Protein AF-A0A840Q9E2-F1 (afdb_monomer)

Organism: NCBI:txid664693

Foldseek 3Di:
DDDDDDPVPPDPDLPKAKEQEWEDAPPAATAHPVRHGDDLQDQADDPVVLVSSLVLIDIDRDDPPQDPQRVVLRVPQDDRNRQCPDPRRNRYGYAYAHVQWGDRGQKIWGADPVGDIDIDGNDPDD

Secondary structure (DSSP, 8-state):
--------PPPS---EEEEEEEEE-SSS--B-TT--B--TTSSS--HHHHHHHHHT-EEEEPPTT--HHHHHHHHTSPPPHHHHT-TTTTT-EEEEEETTEEEETTEEEEE-TTSPEEEEE--S--

Nearest PDB structures (foldseek):
  4qqz-assembly6_G  TM=6.863E-01  e=3.013E-03  Thermobifida fusca YX
  4qqz-assembly6_E  TM=6.017E-01  e=4.443E-03  Thermobifida fusca YX
  4qqy-assembly1_A  TM=6.157E-01  e=2.391E-02  Thermobifida fusca YX
  4qqy-assembly6_G  TM=5.983E-01  e=1.621E-02  Thermobifida fusca YX
  5x6z-assembly1_D  TM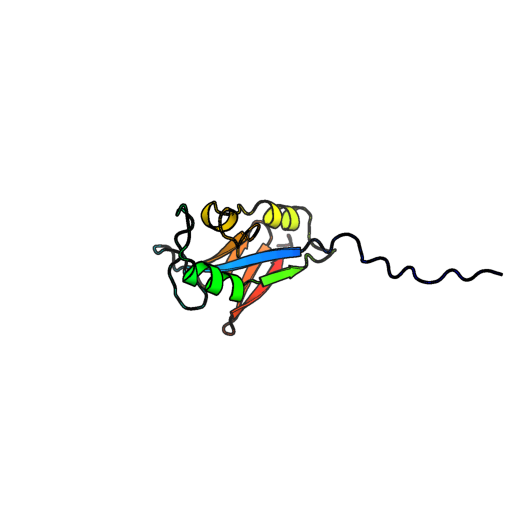=7.427E-01  e=3.272E+00  Rice dwarf virus (isolate O)

pLDDT: mean 84.5, std 14.3, range [40.5, 95.25]

Sequence (126 aa):
MTFTGHDDQPSPFEDSITLVPLWTTDQDLPVSRHGTPVDLDAIELPEATAVELAASVVHLTVPDDLSPDAFAALIDLAVPECFAESDWLTDHRPLILRDGHCTLGPLTFYSTAEGDLLMRERSDGE

Solvent-accessible surface area (backbone atoms only — not comparable to full-atom values): 7656 Å² total; per-residue (Å²): 136,88,84,87,82,75,84,84,64,78,73,85,70,80,62,58,49,46,31,32,63,25,40,32,87,87,84,59,63,36,13,41,93,87,64,50,73,44,71,64,86,37,74,67,61,57,65,72,56,44,54,53,47,49,76,54,52,42,80,42,73,63,59,92,83,57,50,70,65,41,51,48,42,59,74,66,52,65,58,38,60,23,27,57,74,29,95,67,33,53,84,31,22,73,41,71,18,48,86,48,30,33,77,44,81,48,30,38,38,36,53,48,98,88,68,48,80,46,81,42,73,59,73,93,79,131

Structure (mmCIF, N/CA/C/O backbone):
data_AF-A0A840Q9E2-F1
#
_entry.id   AF-A0A840Q9E2-F1
#
loop_
_atom_site.group_PDB
_atom_site.id
_atom_site.type_symbol
_atom_site.label_atom_id
_atom_site.label_alt_id
_atom_site.label_comp_id
_atom_site.label_asym_id
_atom_site.label_entity_id
_atom_site.label_seq_id
_atom_site.p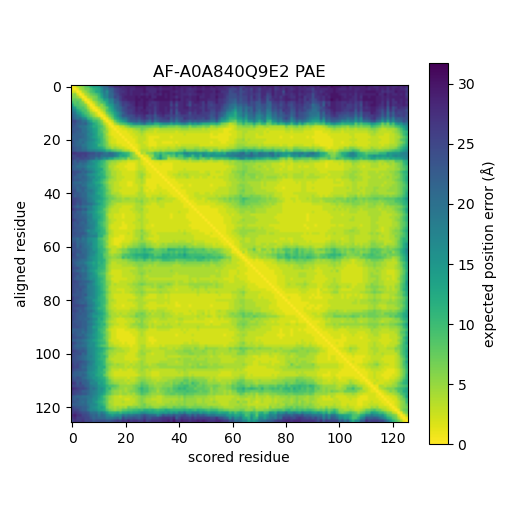dbx_PDB_ins_code
_atom_site.Cartn_x
_atom_site.Cartn_y
_atom_site.Cartn_z
_atom_site.occupancy
_atom_site.B_iso_or_equiv
_atom_site.auth_seq_id
_atom_site.auth_comp_id
_atom_site.auth_asym_id
_atom_site.auth_atom_id
_atom_site.pdbx_PDB_model_num
ATOM 1 N N . MET A 1 1 ? 35.532 -2.659 39.713 1.00 48.41 1 MET A N 1
ATOM 2 C CA . MET A 1 1 ? 34.424 -1.716 39.962 1.00 48.41 1 MET A CA 1
ATOM 3 C C . MET A 1 1 ? 33.637 -1.601 38.674 1.00 48.41 1 MET A C 1
ATOM 5 O O . MET A 1 1 ? 34.238 -1.524 37.613 1.00 48.41 1 MET A O 1
ATOM 9 N N . THR A 1 2 ? 32.328 -1.736 38.807 1.00 55.94 2 THR A N 1
ATOM 10 C CA . THR A 1 2 ? 31.299 -1.905 37.782 1.00 55.94 2 THR A CA 1
ATOM 11 C C . THR A 1 2 ? 31.155 -0.682 36.873 1.00 55.94 2 THR A C 1
ATOM 13 O O . THR A 1 2 ? 31.058 0.427 37.386 1.00 55.94 2 THR A O 1
ATOM 16 N N . PHE A 1 3 ? 31.060 -0.895 35.558 1.00 49.28 3 PHE A N 1
ATOM 17 C CA . PHE A 1 3 ? 30.345 -0.008 34.636 1.00 49.28 3 PHE A CA 1
ATOM 18 C C . PHE A 1 3 ? 29.436 -0.881 33.770 1.00 49.28 3 PHE A C 1
ATOM 20 O O . PHE A 1 3 ? 29.863 -1.492 32.797 1.00 49.28 3 PHE A O 1
ATOM 27 N N . THR A 1 4 ? 28.188 -0.990 34.212 1.00 62.44 4 THR A N 1
ATOM 28 C CA . THR A 1 4 ? 27.043 -1.419 33.411 1.00 62.44 4 THR A CA 1
ATOM 29 C C . THR A 1 4 ? 26.507 -0.150 32.758 1.00 62.44 4 THR A C 1
ATOM 31 O O . THR A 1 4 ? 26.263 0.818 33.480 1.00 62.44 4 THR A O 1
ATOM 34 N N . GLY A 1 5 ? 26.329 -0.103 31.441 1.00 53.16 5 GLY A N 1
ATOM 35 C CA . GLY A 1 5 ? 25.722 1.084 30.841 1.00 53.16 5 GLY A CA 1
ATOM 36 C C . GLY A 1 5 ? 25.706 1.089 29.326 1.00 53.16 5 GLY A C 1
ATOM 37 O O . GLY A 1 5 ? 26.666 1.545 28.722 1.00 53.16 5 GLY A O 1
ATOM 38 N N . HIS A 1 6 ? 24.568 0.643 28.794 1.00 49.81 6 HIS A N 1
ATOM 39 C CA . HIS A 1 6 ? 24.095 0.767 27.417 1.00 49.81 6 HIS A CA 1
ATOM 40 C C . HIS A 1 6 ? 24.980 0.133 26.348 1.00 49.81 6 HIS A C 1
ATOM 42 O O . HIS A 1 6 ? 25.713 0.793 25.620 1.00 49.81 6 HIS A O 1
ATOM 48 N N . ASP A 1 7 ? 24.812 -1.183 26.229 1.00 47.19 7 ASP A N 1
ATOM 49 C CA . ASP A 1 7 ? 24.727 -1.790 24.908 1.00 47.19 7 ASP A CA 1
ATOM 50 C C . ASP A 1 7 ? 23.608 -1.042 24.158 1.00 47.19 7 ASP A C 1
ATOM 52 O O . ASP A 1 7 ? 22.428 -1.180 24.483 1.00 47.19 7 ASP A O 1
ATOM 56 N N . ASP A 1 8 ? 23.997 -0.150 23.249 1.00 46.69 8 ASP A N 1
ATOM 57 C CA . ASP A 1 8 ? 23.160 0.387 22.173 1.00 46.69 8 ASP A CA 1
ATOM 58 C C . ASP A 1 8 ? 22.908 -0.769 21.194 1.00 46.69 8 ASP A C 1
ATOM 60 O O . ASP A 1 8 ? 23.397 -0.797 20.067 1.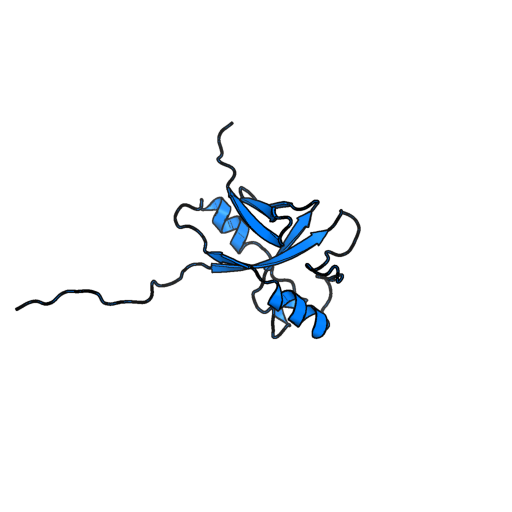00 46.69 8 ASP A O 1
ATOM 64 N N . GLN A 1 9 ? 22.271 -1.828 21.696 1.00 56.53 9 GLN A N 1
ATOM 65 C CA . GLN A 1 9 ? 21.888 -2.957 20.875 1.00 56.53 9 GLN A CA 1
ATOM 66 C C . GLN A 1 9 ? 20.796 -2.411 19.955 1.00 56.53 9 GLN A C 1
ATOM 68 O O . GLN A 1 9 ? 19.800 -1.904 20.481 1.00 56.53 9 GLN A O 1
ATOM 73 N N . PRO A 1 10 ? 20.938 -2.479 18.619 1.00 49.16 10 PRO A N 1
ATOM 74 C CA . PRO A 1 10 ? 19.827 -2.149 17.742 1.00 49.16 10 PRO A CA 1
ATOM 75 C C . PRO A 1 10 ? 18.645 -3.010 18.187 1.00 49.16 10 PRO A C 1
ATOM 77 O O . PRO A 1 10 ? 18.777 -4.237 18.281 1.00 49.16 10 PRO A O 1
ATOM 80 N N . SER A 1 11 ? 17.539 -2.363 18.560 1.00 48.97 11 SER A N 1
ATOM 81 C CA . SER A 1 11 ? 16.314 -3.051 18.954 1.00 48.97 11 SER A CA 1
ATOM 82 C C . SER A 1 11 ? 16.011 -4.112 17.895 1.00 48.97 11 SER A C 1
ATOM 84 O O . SER A 1 11 ? 15.983 -3.785 16.705 1.00 48.97 11 SER A O 1
ATOM 86 N N . PRO A 1 12 ? 15.873 -5.392 18.271 1.00 47.06 12 PRO A N 1
ATOM 87 C CA . PRO A 1 12 ? 15.632 -6.430 17.293 1.00 47.06 12 PRO A CA 1
ATOM 88 C C . PRO A 1 12 ? 14.208 -6.223 16.774 1.00 47.06 12 PRO A C 1
ATOM 90 O O . PRO A 1 12 ? 13.255 -6.473 17.501 1.00 47.06 12 PRO A O 1
ATOM 93 N N . PHE A 1 13 ? 14.095 -5.775 15.524 1.00 46.66 13 PHE A N 1
ATOM 94 C CA . PHE A 1 13 ? 12.852 -5.693 14.755 1.00 46.66 13 PHE A CA 1
ATOM 95 C C . PHE A 1 13 ? 11.888 -4.598 15.238 1.00 46.66 13 PHE A C 1
ATOM 97 O O . PHE A 1 13 ? 10.908 -4.857 15.926 1.00 46.66 13 PHE A O 1
ATOM 104 N N . GLU A 1 14 ? 12.109 -3.360 14.788 1.00 53.50 14 GLU A N 1
ATOM 105 C CA . GLU A 1 14 ? 10.942 -2.559 14.409 1.00 53.50 14 GLU A CA 1
ATOM 106 C C . GLU A 1 14 ? 10.233 -3.356 13.309 1.00 53.50 14 GLU A C 1
ATOM 108 O O . GLU A 1 14 ? 10.744 -3.457 12.188 1.00 53.50 14 GLU A O 1
ATOM 113 N N . ASP A 1 15 ? 9.123 -4.010 13.662 1.00 72.69 15 ASP A N 1
ATOM 114 C CA . ASP A 1 15 ? 8.265 -4.714 12.712 1.00 72.69 15 ASP A CA 1
ATOM 115 C C . ASP A 1 15 ? 7.647 -3.634 11.816 1.00 72.69 15 ASP A C 1
ATOM 117 O O . ASP A 1 15 ? 6.656 -2.978 12.139 1.00 72.69 15 ASP A O 1
ATOM 121 N N . SER A 1 16 ? 8.376 -3.308 10.755 1.00 80.94 16 SER A N 1
ATOM 122 C CA . SER A 1 16 ? 8.011 -2.276 9.802 1.00 80.94 16 SER A CA 1
ATOM 123 C C . SER A 1 16 ? 7.465 -2.955 8.566 1.00 80.94 16 SER A C 1
ATOM 125 O O . SER A 1 16 ? 8.046 -3.902 8.034 1.00 80.94 16 SER A O 1
ATOM 127 N N . ILE A 1 17 ? 6.311 -2.476 8.125 1.00 88.06 17 ILE A N 1
ATOM 128 C CA . ILE A 1 17 ? 5.625 -3.011 6.959 1.00 88.06 17 ILE A CA 1
ATOM 129 C C . ILE A 1 17 ? 5.673 -1.947 5.879 1.00 88.06 17 ILE A C 1
ATOM 131 O O . ILE A 1 17 ? 5.340 -0.781 6.099 1.00 88.06 17 ILE A O 1
ATOM 135 N N . THR A 1 18 ? 6.109 -2.362 4.699 1.00 91.75 18 THR A N 1
ATOM 136 C CA . THR A 1 18 ? 6.298 -1.471 3.565 1.00 91.75 18 THR A CA 1
ATOM 137 C C . THR A 1 18 ? 5.078 -1.536 2.656 1.00 91.75 18 THR A C 1
ATOM 139 O O . THR A 1 18 ? 4.770 -2.579 2.072 1.00 91.75 18 THR A O 1
ATOM 142 N N . LEU A 1 19 ? 4.365 -0.416 2.557 1.00 93.69 19 LEU A N 1
ATOM 143 C CA . LEU A 1 19 ? 3.106 -0.303 1.833 1.00 93.69 19 LEU A CA 1
ATOM 144 C C . LEU A 1 19 ? 3.265 0.572 0.589 1.00 93.69 19 LEU A C 1
ATOM 146 O O . LEU A 1 19 ? 3.906 1.621 0.627 1.00 93.69 19 LEU A O 1
ATOM 150 N N . VAL A 1 20 ? 2.625 0.168 -0.504 1.00 95.12 20 VAL A N 1
ATOM 151 C CA . VAL A 1 20 ? 2.518 0.957 -1.738 1.00 95.12 20 VAL A CA 1
ATOM 152 C C . VAL A 1 20 ? 1.082 1.470 -1.839 1.00 95.12 20 VAL A C 1
ATOM 154 O O . VAL A 1 20 ? 0.191 0.691 -2.188 1.00 95.12 20 VAL A O 1
ATOM 157 N N . PRO A 1 21 ? 0.810 2.745 -1.508 1.00 94.62 21 PRO A N 1
ATOM 158 C CA . PRO A 1 21 ? -0.528 3.298 -1.638 1.00 94.62 21 PRO A CA 1
ATOM 159 C C . PRO A 1 21 ? -0.910 3.399 -3.117 1.00 94.62 21 PRO A C 1
ATOM 161 O O . PRO A 1 21 ? -0.168 3.941 -3.937 1.00 94.62 21 PRO A O 1
ATOM 164 N N . LEU A 1 22 ? -2.090 2.883 -3.441 1.00 94.94 22 LEU A N 1
ATOM 165 C CA . LEU A 1 22 ? -2.713 2.987 -4.753 1.00 94.94 22 LEU A CA 1
ATOM 166 C C . LEU A 1 22 ? -4.140 3.506 -4.593 1.00 94.94 22 LEU A C 1
ATOM 168 O O . LEU A 1 22 ? -4.773 3.255 -3.572 1.00 94.94 22 LEU A O 1
ATOM 172 N N . TRP A 1 23 ? -4.674 4.188 -5.599 1.00 93.75 23 TRP A N 1
ATOM 173 C CA . TRP A 1 23 ? -6.005 4.795 -5.552 1.00 93.75 23 TRP A CA 1
ATOM 174 C C . TRP A 1 23 ? -6.931 4.181 -6.597 1.00 93.75 23 TRP A C 1
ATOM 176 O O . TRP A 1 23 ? -6.505 3.861 -7.698 1.00 93.75 23 TRP A O 1
ATOM 186 N N . THR A 1 24 ? -8.213 4.024 -6.286 1.00 93.31 24 THR A N 1
ATOM 187 C CA . THR A 1 24 ? -9.219 3.590 -7.270 1.00 93.31 24 THR A CA 1
ATOM 188 C C . THR A 1 24 ? -10.598 4.170 -6.956 1.00 93.31 24 THR A C 1
ATOM 190 O O . THR A 1 24 ? -10.880 4.565 -5.822 1.00 93.31 24 THR A O 1
ATOM 193 N N . THR A 1 25 ? -11.463 4.205 -7.970 1.00 84.81 25 THR A N 1
ATOM 194 C CA . THR A 1 25 ? -12.869 4.640 -7.899 1.00 84.81 25 THR A CA 1
ATOM 195 C C . THR A 1 25 ? -13.850 3.512 -8.254 1.00 84.81 25 THR A C 1
ATOM 197 O O . THR A 1 25 ? -14.946 3.781 -8.736 1.00 84.81 25 THR A O 1
ATOM 200 N N . ASP A 1 26 ? -13.463 2.253 -8.004 1.00 71.56 26 ASP A N 1
ATOM 201 C CA . ASP A 1 26 ? -14.318 1.045 -7.982 1.00 71.56 26 ASP A CA 1
ATOM 202 C C . ASP A 1 26 ? -14.469 0.247 -9.302 1.00 71.56 26 ASP A C 1
ATOM 204 O O . ASP A 1 26 ? -14.932 -0.891 -9.251 1.00 71.56 26 ASP A O 1
ATOM 208 N N . GLN A 1 27 ? -14.025 0.749 -10.468 1.00 68.50 27 GLN A N 1
ATOM 209 C CA . GLN A 1 27 ? -14.131 0.006 -11.752 1.00 68.50 27 GLN A CA 1
ATOM 210 C C . GLN A 1 27 ? -12.869 -0.032 -12.625 1.00 68.50 27 GLN A C 1
ATOM 212 O O . GLN A 1 27 ? -12.828 -0.783 -13.600 1.00 68.50 27 GLN A O 1
ATOM 217 N N . ASP A 1 28 ? -11.841 0.727 -12.262 1.00 82.88 28 ASP A N 1
ATOM 218 C CA . ASP A 1 28 ? -10.593 0.822 -13.011 1.00 82.88 28 ASP A CA 1
ATOM 219 C C . ASP A 1 28 ? -9.437 0.212 -12.219 1.00 82.88 28 ASP A C 1
ATOM 221 O O . ASP A 1 28 ? -9.496 0.076 -10.988 1.00 82.88 28 ASP A O 1
ATOM 225 N N . LEU A 1 29 ? -8.371 -0.134 -12.948 1.00 91.62 29 LEU A N 1
ATOM 226 C CA . LEU A 1 29 ? -7.103 -0.530 -12.348 1.00 91.62 29 LEU A CA 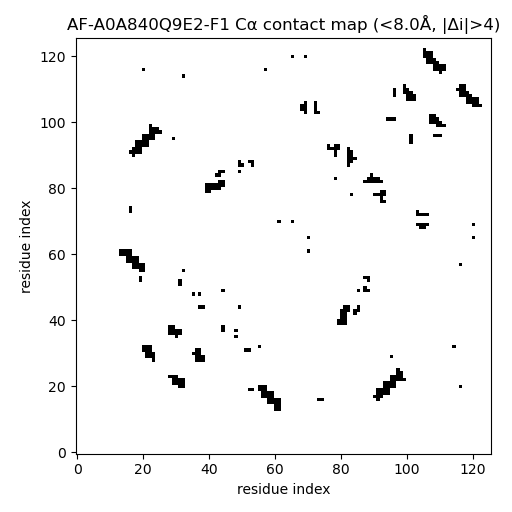1
ATOM 227 C C . LEU A 1 29 ? -6.690 0.502 -11.291 1.00 91.62 29 LEU A C 1
ATOM 229 O O . LEU A 1 29 ? -6.837 1.708 -11.528 1.00 91.62 29 LEU A O 1
ATOM 233 N N . PRO A 1 30 ? -6.177 0.057 -10.133 1.00 94.06 30 PRO A N 1
ATOM 234 C CA . PRO A 1 30 ? -5.652 0.979 -9.149 1.00 94.06 30 PRO A CA 1
ATOM 235 C C . PRO A 1 30 ? -4.546 1.821 -9.787 1.00 94.06 30 PRO A C 1
ATOM 237 O O . PRO A 1 30 ? -3.748 1.329 -10.579 1.00 94.06 30 PRO A O 1
ATOM 240 N N . VAL A 1 31 ? -4.513 3.107 -9.467 1.00 94.31 31 VAL A N 1
ATOM 241 C CA . VAL A 1 31 ? -3.526 4.042 -9.991 1.00 94.31 31 VAL A CA 1
ATOM 242 C C . VAL A 1 31 ? -2.507 4.397 -8.924 1.00 94.31 31 VAL A C 1
ATOM 244 O O . VAL A 1 31 ? -2.812 4.441 -7.732 1.00 94.31 31 VAL A O 1
ATOM 247 N N . SER A 1 32 ? -1.290 4.685 -9.359 1.00 93.25 32 SER A N 1
ATOM 248 C CA . SER A 1 32 ? -0.260 5.283 -8.523 1.00 93.25 32 SER A CA 1
ATOM 249 C C . SER A 1 32 ? -0.630 6.708 -8.089 1.00 93.25 32 SER A C 1
ATOM 251 O O . SER A 1 32 ? -1.604 7.303 -8.562 1.00 93.25 32 SER A O 1
ATOM 253 N N . ARG A 1 33 ? 0.222 7.319 -7.257 1.00 88.62 33 ARG A N 1
ATOM 254 C CA . ARG A 1 33 ? 0.082 8.725 -6.842 1.00 88.62 33 ARG A CA 1
ATOM 255 C C . ARG A 1 33 ? 0.055 9.697 -8.027 1.00 88.62 33 ARG A C 1
ATOM 257 O O . ARG A 1 33 ? -0.553 10.761 -7.936 1.00 88.62 33 ARG A O 1
ATOM 264 N N . HIS A 1 34 ? 0.709 9.342 -9.132 1.00 90.06 34 HIS A N 1
ATOM 265 C CA . HIS A 1 34 ? 0.772 10.160 -10.343 1.00 90.06 34 HIS A CA 1
ATOM 266 C C . HIS A 1 34 ? -0.335 9.836 -11.357 1.00 90.06 34 HIS A C 1
ATOM 268 O O . HIS A 1 34 ? -0.391 10.462 -12.416 1.00 90.06 34 HIS A O 1
ATOM 274 N N . GLY A 1 35 ? -1.239 8.904 -11.036 1.00 90.50 35 GLY A N 1
ATOM 275 C CA . GLY A 1 35 ? -2.331 8.497 -11.918 1.00 90.50 35 GLY A CA 1
ATOM 276 C C . GLY A 1 35 ? -1.946 7.421 -12.937 1.00 90.50 35 GLY A C 1
ATOM 277 O O . GLY A 1 35 ? -2.704 7.192 -13.878 1.00 90.50 35 GLY A O 1
ATOM 278 N N . THR A 1 36 ? -0.794 6.764 -12.775 1.00 93.00 36 THR A N 1
ATOM 279 C CA . THR A 1 36 ? -0.364 5.653 -13.634 1.00 93.00 36 THR A CA 1
ATOM 280 C C . THR A 1 36 ? -1.155 4.394 -13.266 1.00 93.00 36 THR A C 1
ATOM 282 O O . THR A 1 36 ? -1.074 3.976 -12.112 1.00 93.00 36 THR A O 1
ATOM 285 N N . PRO A 1 37 ? -1.906 3.768 -14.191 1.00 94.06 37 PRO A N 1
ATOM 286 C CA . PRO A 1 37 ? -2.603 2.514 -13.917 1.00 94.06 37 PRO A CA 1
ATOM 287 C C . PRO A 1 37 ? -1.627 1.386 -13.581 1.00 94.06 37 PRO A C 1
ATOM 289 O O . PRO A 1 37 ? -0.606 1.223 -14.251 1.00 94.06 37 PRO A O 1
ATOM 292 N N . VAL A 1 38 ? -1.966 0.596 -12.568 1.00 94.25 38 VAL A N 1
ATOM 293 C CA . VAL A 1 38 ? -1.176 -0.531 -12.076 1.00 94.25 38 VAL A CA 1
ATOM 294 C C . VAL A 1 38 ? -2.022 -1.793 -12.169 1.00 94.25 38 VAL A C 1
ATOM 296 O O . VAL A 1 38 ? -3.043 -1.924 -11.498 1.00 94.25 38 VAL A O 1
ATOM 299 N N . ASP A 1 39 ? -1.586 -2.724 -13.008 1.00 94.12 39 ASP A N 1
ATOM 300 C CA . ASP A 1 39 ? -2.167 -4.059 -13.083 1.00 94.12 39 ASP A CA 1
ATOM 301 C C . ASP A 1 39 ? -1.445 -4.975 -12.089 1.00 94.12 39 ASP A C 1
ATOM 303 O O . ASP A 1 39 ? -0.285 -5.325 -12.295 1.00 94.12 39 ASP A O 1
ATOM 307 N N . LEU A 1 40 ? -2.112 -5.301 -10.979 1.00 93.56 40 LEU A N 1
ATOM 308 C CA . LEU A 1 40 ? -1.555 -6.152 -9.919 1.00 93.56 40 LEU A CA 1
ATOM 309 C C . LEU A 1 40 ? -1.641 -7.648 -10.255 1.00 93.56 40 LEU A C 1
ATOM 311 O O . LEU A 1 40 ? -1.005 -8.452 -9.578 1.00 93.56 40 LEU A O 1
ATOM 315 N N . ASP A 1 41 ? -2.419 -8.013 -11.277 1.00 93.25 41 ASP A N 1
ATOM 316 C CA . ASP A 1 41 ? -2.537 -9.382 -11.787 1.00 93.25 41 ASP A CA 1
ATOM 317 C C . ASP A 1 41 ? -1.555 -9.648 -12.945 1.00 93.25 41 ASP A C 1
ATOM 319 O O . ASP A 1 41 ? -1.484 -10.762 -13.473 1.00 93.25 41 ASP A O 1
ATOM 323 N N . ALA A 1 42 ? -0.792 -8.631 -13.360 1.00 92.06 42 ALA A N 1
ATOM 324 C CA . ALA A 1 42 ? 0.281 -8.798 -14.324 1.00 92.06 42 ALA A CA 1
ATOM 325 C C . ALA A 1 42 ? 1.381 -9.712 -13.760 1.00 92.06 42 ALA A C 1
ATOM 327 O O . ALA A 1 42 ? 1.584 -9.810 -12.555 1.00 92.06 42 ALA A O 1
ATOM 328 N N . ILE A 1 43 ? 2.129 -10.361 -14.653 1.00 91.62 43 ILE A N 1
ATOM 329 C CA . ILE A 1 43 ? 3.309 -11.152 -14.264 1.00 91.62 43 ILE A CA 1
ATOM 330 C C . ILE A 1 43 ? 4.480 -10.218 -13.932 1.00 91.62 43 ILE A C 1
ATOM 332 O O . ILE A 1 43 ? 5.238 -10.460 -13.003 1.00 91.62 43 ILE A O 1
ATOM 336 N N . GLU A 1 44 ? 4.619 -9.122 -14.679 1.00 92.81 44 GLU A N 1
ATOM 337 C CA . GLU A 1 44 ? 5.729 -8.181 -14.550 1.00 92.81 44 GLU A CA 1
ATOM 338 C C . GLU A 1 44 ? 5.223 -6.749 -14.732 1.00 92.81 44 GLU A C 1
ATOM 340 O O . GLU A 1 44 ? 4.369 -6.478 -15.584 1.00 92.81 44 GLU A O 1
ATOM 345 N N . LEU A 1 45 ? 5.765 -5.825 -13.936 1.00 93.06 45 LEU A N 1
ATOM 346 C CA . LEU A 1 45 ? 5.508 -4.397 -14.085 1.00 93.06 45 LEU A CA 1
ATOM 347 C C . LEU A 1 45 ? 6.541 -3.749 -15.009 1.00 93.06 45 LEU A C 1
ATOM 349 O O . LEU A 1 45 ? 7.726 -4.070 -14.928 1.00 93.06 45 LEU A O 1
ATOM 353 N N . PRO A 1 46 ? 6.140 -2.750 -15.813 1.00 94.31 46 PRO A N 1
ATOM 354 C CA . PRO A 1 46 ? 7.102 -1.904 -16.501 1.00 94.31 46 PRO A CA 1
ATOM 355 C C . PRO A 1 46 ? 8.072 -1.271 -15.495 1.00 94.31 46 PRO A C 1
ATOM 357 O O . PRO A 1 46 ? 7.631 -0.699 -14.498 1.00 94.31 46 PRO A O 1
ATOM 360 N N . GLU A 1 47 ? 9.376 -1.297 -15.787 1.00 93.25 47 GLU A N 1
ATOM 361 C CA . GLU A 1 47 ? 10.426 -0.714 -14.930 1.00 93.25 47 GLU A CA 1
ATOM 362 C C . GLU A 1 47 ? 10.079 0.712 -14.477 1.00 93.25 47 GLU A C 1
ATOM 364 O O . GLU A 1 47 ? 10.153 1.033 -13.294 1.00 93.25 47 GLU A O 1
ATOM 369 N N . ALA A 1 48 ? 9.628 1.561 -15.405 1.00 93.50 48 ALA A N 1
ATOM 370 C CA . ALA A 1 48 ? 9.252 2.936 -15.089 1.00 93.50 48 ALA A CA 1
ATOM 371 C C . ALA A 1 48 ? 8.128 3.012 -14.041 1.00 93.50 48 ALA A C 1
ATOM 373 O O . ALA A 1 48 ? 8.179 3.862 -13.155 1.00 93.50 48 ALA A O 1
ATOM 374 N N . THR A 1 49 ? 7.147 2.108 -14.111 1.00 93.94 49 THR A N 1
ATOM 375 C CA . THR A 1 49 ? 6.065 2.001 -13.127 1.00 93.94 49 THR A CA 1
ATOM 376 C C . THR A 1 49 ? 6.597 1.488 -11.793 1.00 93.94 49 THR A C 1
ATOM 378 O O . THR A 1 49 ? 6.282 2.066 -10.760 1.00 93.94 49 THR A O 1
ATOM 381 N N . ALA A 1 50 ? 7.442 0.454 -11.789 1.00 94.38 50 ALA A N 1
ATOM 382 C CA . ALA A 1 50 ? 8.021 -0.086 -10.559 1.00 94.38 50 ALA A CA 1
ATOM 383 C C . ALA A 1 50 ? 8.866 0.956 -9.804 1.00 94.38 50 ALA A C 1
ATOM 385 O O . ALA A 1 50 ? 8.703 1.122 -8.596 1.00 94.38 50 ALA A O 1
ATOM 386 N N . VAL A 1 51 ? 9.706 1.714 -10.518 1.00 94.88 51 VAL A N 1
ATOM 387 C CA . VAL A 1 51 ? 10.507 2.815 -9.956 1.00 94.88 51 VAL A CA 1
ATOM 388 C C . VAL A 1 51 ? 9.616 3.921 -9.388 1.00 94.88 51 VAL A C 1
ATOM 390 O O . VAL A 1 51 ? 9.883 4.444 -8.306 1.00 94.88 51 VAL A O 1
ATOM 393 N N . GLU A 1 52 ? 8.547 4.279 -10.099 1.00 94.00 52 GLU A N 1
ATOM 394 C CA . GLU A 1 52 ? 7.589 5.290 -9.645 1.00 94.00 52 GLU A CA 1
ATOM 395 C C . GLU A 1 52 ? 6.871 4.859 -8.354 1.00 94.00 52 GLU A C 1
ATOM 397 O O . GLU A 1 52 ? 6.751 5.640 -7.404 1.00 94.00 52 GLU A O 1
ATOM 402 N N . LEU A 1 53 ? 6.427 3.601 -8.302 1.00 95.00 53 LEU A N 1
ATOM 403 C CA . LEU A 1 53 ? 5.780 3.022 -7.128 1.00 95.00 53 LEU A CA 1
ATOM 404 C C . LEU A 1 53 ? 6.737 2.949 -5.941 1.00 95.00 53 LEU A C 1
ATOM 406 O O . LEU A 1 53 ? 6.353 3.345 -4.843 1.00 95.00 53 LEU A O 1
ATOM 410 N N . ALA A 1 54 ? 7.987 2.539 -6.166 1.00 94.25 54 ALA A N 1
ATOM 411 C CA . ALA A 1 54 ? 9.021 2.484 -5.137 1.00 94.25 54 ALA A CA 1
ATOM 412 C C . ALA A 1 54 ? 9.316 3.866 -4.528 1.00 94.25 54 ALA A C 1
ATOM 414 O O . ALA A 1 54 ? 9.529 3.990 -3.324 1.00 94.25 54 ALA A O 1
ATOM 415 N N . ALA A 1 55 ? 9.253 4.932 -5.331 1.00 92.38 55 ALA A N 1
ATOM 416 C CA . ALA A 1 55 ? 9.392 6.305 -4.843 1.00 92.38 55 ALA A CA 1
ATOM 417 C C . ALA A 1 55 ? 8.186 6.797 -4.015 1.00 92.38 55 ALA A C 1
ATOM 419 O O . ALA A 1 55 ? 8.293 7.809 -3.322 1.00 92.38 55 ALA A O 1
ATOM 420 N N . SER A 1 56 ? 7.046 6.103 -4.089 1.00 90.50 56 SER A N 1
ATOM 421 C CA . SER A 1 56 ? 5.800 6.438 -3.380 1.00 90.50 56 SER A CA 1
ATOM 422 C C . SER A 1 56 ? 5.524 5.534 -2.175 1.00 90.50 56 SER A C 1
ATOM 424 O O . SER A 1 56 ? 4.436 5.583 -1.600 1.00 90.50 56 SER A O 1
ATOM 426 N N . VAL A 1 57 ? 6.492 4.702 -1.804 1.00 92.38 57 VAL A N 1
ATOM 427 C CA . VAL A 1 57 ? 6.388 3.753 -0.700 1.00 92.38 57 VAL A CA 1
ATOM 428 C C . VAL A 1 57 ? 6.231 4.459 0.641 1.00 92.38 57 VAL A C 1
ATOM 430 O O . VAL A 1 57 ? 6.897 5.452 0.937 1.00 92.38 57 VAL A O 1
ATOM 433 N N . VAL A 1 58 ? 5.371 3.891 1.482 1.00 90.00 58 VAL A N 1
ATOM 434 C CA . VAL A 1 58 ? 5.196 4.287 2.875 1.00 90.00 58 VAL A CA 1
ATOM 435 C C . VAL A 1 58 ? 5.718 3.174 3.771 1.00 90.00 58 VAL A C 1
ATOM 437 O O . VAL A 1 58 ? 5.242 2.041 3.720 1.00 90.00 58 VAL A O 1
ATOM 440 N N . HIS A 1 59 ? 6.673 3.516 4.630 1.00 89.25 59 HIS A N 1
ATOM 441 C CA . HIS A 1 59 ? 7.116 2.639 5.705 1.00 89.25 59 HIS A CA 1
ATOM 442 C C . HIS A 1 59 ? 6.226 2.863 6.919 1.00 89.25 59 HIS A C 1
ATOM 444 O O . HIS A 1 59 ? 6.225 3.941 7.516 1.00 89.25 59 HIS A O 1
ATOM 450 N N . LEU A 1 60 ? 5.447 1.845 7.265 1.00 85.62 60 LEU A N 1
ATOM 451 C CA . LEU A 1 60 ? 4.622 1.852 8.455 1.00 85.62 60 LEU A CA 1
ATOM 452 C C . LEU A 1 60 ? 5.395 1.179 9.587 1.00 85.62 60 LEU A C 1
ATOM 454 O O . LEU A 1 60 ? 5.558 -0.039 9.588 1.00 85.62 60 LEU A O 1
ATOM 458 N N . THR A 1 61 ? 5.845 1.966 10.558 1.00 84.50 61 THR A N 1
ATOM 459 C CA . THR A 1 61 ? 6.318 1.426 11.835 1.00 84.50 61 THR A CA 1
ATOM 460 C C . THR A 1 61 ? 5.101 0.993 12.643 1.00 84.50 61 THR A C 1
ATOM 462 O O . THR A 1 61 ? 4.253 1.826 12.979 1.00 84.50 61 THR A O 1
ATOM 465 N N . VAL A 1 62 ? 4.987 -0.305 12.929 1.00 78.88 62 VAL A N 1
ATOM 466 C CA . VAL A 1 62 ? 3.900 -0.830 13.758 1.00 78.88 62 VAL A CA 1
ATOM 467 C C . VAL A 1 62 ? 4.077 -0.311 15.190 1.00 78.88 62 VAL A C 1
ATOM 469 O O . VAL A 1 62 ? 5.129 -0.543 15.786 1.00 78.88 62 VAL A O 1
ATOM 472 N N . PRO A 1 63 ? 3.091 0.405 15.760 1.00 77.81 63 PRO A N 1
ATOM 473 C CA . PRO A 1 63 ? 3.183 0.848 17.144 1.00 77.81 63 PRO A CA 1
ATOM 474 C C . PRO A 1 63 ? 3.072 -0.349 18.097 1.00 77.81 63 PRO A C 1
ATOM 476 O O . PRO A 1 63 ? 2.276 -1.253 17.857 1.00 77.81 63 PRO A O 1
ATOM 479 N N . ASP A 1 64 ? 3.796 -0.326 19.219 1.00 77.00 64 ASP A N 1
ATOM 480 C CA . ASP A 1 64 ? 3.752 -1.399 20.231 1.00 77.00 64 ASP A CA 1
ATOM 481 C C . ASP A 1 64 ? 2.348 -1.649 20.822 1.00 77.00 64 ASP A C 1
ATOM 483 O O . ASP A 1 64 ? 2.079 -2.726 21.346 1.00 77.00 64 ASP A O 1
ATOM 487 N N . ASP A 1 65 ? 1.457 -0.654 20.756 1.00 78.81 65 ASP A N 1
ATOM 488 C CA . ASP A 1 65 ? 0.077 -0.726 21.263 1.00 78.81 65 ASP A CA 1
ATOM 489 C C . ASP A 1 65 ? -0.923 -1.252 20.214 1.00 78.81 65 ASP A C 1
ATOM 491 O O . ASP A 1 65 ? -2.122 -1.306 20.478 1.00 78.81 65 ASP A O 1
ATOM 495 N N . LEU A 1 66 ? -0.455 -1.631 19.015 1.00 83.81 66 LEU A N 1
ATOM 496 C CA . LEU A 1 66 ? -1.320 -2.176 17.970 1.00 83.81 66 LEU A CA 1
ATOM 497 C C . LEU A 1 66 ? -1.937 -3.501 18.437 1.00 83.81 66 LEU A C 1
ATOM 499 O O . LEU A 1 66 ? -1.226 -4.413 18.870 1.00 83.81 66 LEU A O 1
ATOM 503 N N . SER A 1 67 ? -3.258 -3.645 18.312 1.00 87.50 67 SER A N 1
ATOM 504 C CA . SER A 1 67 ? -3.904 -4.913 18.656 1.00 87.50 67 SER A CA 1
ATOM 505 C C . SER A 1 67 ? -3.391 -6.074 17.785 1.00 8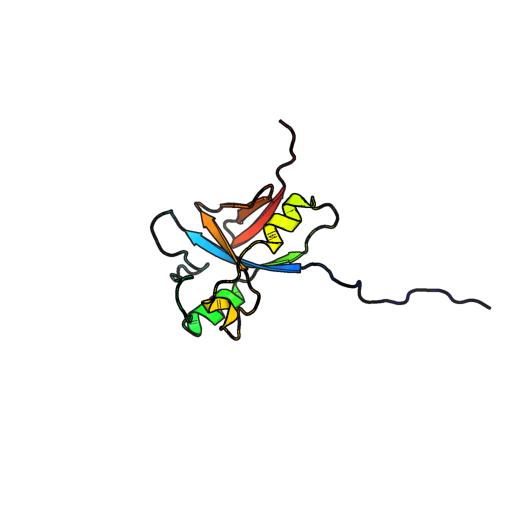7.50 67 SER A C 1
ATOM 507 O O . SER A 1 67 ? -3.019 -5.878 16.623 1.00 87.50 67 SER A O 1
ATOM 509 N N . PRO A 1 68 ? -3.384 -7.318 18.302 1.00 86.31 68 PRO A N 1
ATOM 510 C CA . PRO A 1 68 ? -2.912 -8.474 17.540 1.00 86.31 68 PRO A CA 1
ATOM 511 C C . PRO A 1 68 ? -3.725 -8.705 16.260 1.00 86.31 68 PRO A C 1
ATOM 513 O O . PRO A 1 68 ? -3.154 -9.108 15.251 1.00 86.31 68 PRO A O 1
ATOM 516 N N . ASP A 1 69 ? -5.029 -8.412 16.269 1.00 87.81 69 ASP A N 1
ATOM 517 C CA . ASP A 1 69 ? -5.888 -8.475 15.081 1.00 87.81 69 ASP A CA 1
ATOM 518 C C . ASP A 1 69 ? -5.519 -7.411 14.036 1.00 87.81 69 ASP A C 1
ATOM 520 O O . ASP A 1 69 ? -5.521 -7.689 12.836 1.00 87.81 69 ASP A O 1
ATOM 524 N N . ALA A 1 70 ? -5.170 -6.197 14.472 1.00 88.38 70 ALA A N 1
ATOM 525 C CA . ALA A 1 70 ? -4.686 -5.141 13.589 1.00 88.38 70 ALA A CA 1
ATOM 526 C C . ALA A 1 70 ? -3.331 -5.499 12.970 1.00 88.38 70 ALA A C 1
ATOM 528 O O . ALA A 1 70 ? -3.145 -5.342 11.763 1.00 88.38 70 ALA A O 1
ATOM 529 N N . PHE A 1 71 ? -2.407 -6.028 13.774 1.00 87.19 71 PHE A N 1
ATOM 530 C CA . PHE A 1 71 ? -1.118 -6.500 13.281 1.00 87.19 71 PHE A CA 1
ATOM 531 C C . PHE A 1 71 ? -1.282 -7.654 12.285 1.00 87.19 71 PHE A C 1
ATOM 533 O O . PHE A 1 71 ? -0.725 -7.600 11.189 1.00 87.19 71 PHE A O 1
ATOM 540 N N . ALA A 1 72 ? -2.114 -8.648 12.621 1.00 89.06 72 ALA A N 1
ATOM 541 C CA . ALA A 1 72 ? -2.448 -9.764 11.742 1.00 89.06 72 ALA A CA 1
ATOM 542 C C . ALA A 1 72 ? -2.978 -9.273 10.386 1.00 89.06 72 ALA A C 1
ATOM 544 O O . ALA A 1 72 ? -2.498 -9.711 9.346 1.00 89.06 72 ALA A O 1
ATOM 545 N N . ALA A 1 73 ? -3.896 -8.300 10.385 1.00 90.44 73 ALA A N 1
ATOM 546 C CA . ALA A 1 73 ? -4.450 -7.736 9.156 1.00 90.44 73 ALA A CA 1
ATOM 547 C C . ALA A 1 73 ? -3.392 -7.094 8.238 1.00 90.44 73 ALA A C 1
ATOM 549 O O . ALA A 1 73 ? -3.572 -7.095 7.021 1.00 90.44 73 ALA A O 1
ATOM 550 N N . LEU A 1 74 ? -2.297 -6.561 8.791 1.00 88.00 74 LEU A N 1
ATOM 551 C CA . LEU A 1 74 ? -1.207 -5.993 7.994 1.00 88.00 74 LEU A CA 1
ATOM 552 C C . LEU A 1 74 ? -0.297 -7.068 7.401 1.00 88.00 74 LEU A C 1
ATOM 554 O O . LEU A 1 74 ? 0.065 -6.985 6.227 1.00 88.00 74 LEU A O 1
ATOM 558 N N . ILE A 1 75 ? 0.060 -8.083 8.188 1.00 88.94 75 ILE A N 1
ATOM 559 C CA . ILE A 1 75 ? 0.942 -9.166 7.730 1.00 88.94 75 ILE A CA 1
ATOM 560 C C . ILE A 1 75 ? 0.240 -10.158 6.790 1.00 88.94 75 ILE A C 1
ATOM 562 O O . ILE A 1 75 ? 0.925 -10.869 6.053 1.00 88.94 75 ILE A O 1
ATOM 566 N N . ASP A 1 76 ? -1.096 -10.193 6.769 1.00 90.06 76 ASP A N 1
ATOM 567 C CA . ASP A 1 76 ? -1.886 -11.026 5.846 1.00 90.06 76 ASP A CA 1
ATOM 568 C C . ASP A 1 76 ? -2.013 -10.418 4.435 1.00 90.06 76 ASP A C 1
ATOM 570 O O . ASP A 1 76 ? -2.435 -11.095 3.498 1.00 90.06 76 ASP A O 1
ATOM 574 N N . LEU A 1 77 ? -1.638 -9.147 4.243 1.00 90.94 77 LEU A N 1
ATOM 575 C CA . LEU A 1 77 ? -1.711 -8.488 2.935 1.00 90.94 77 LEU A CA 1
ATOM 576 C C . LEU A 1 77 ? -0.819 -9.184 1.902 1.00 90.94 77 LEU A C 1
ATOM 578 O O . LEU A 1 77 ? 0.400 -9.109 1.993 1.00 9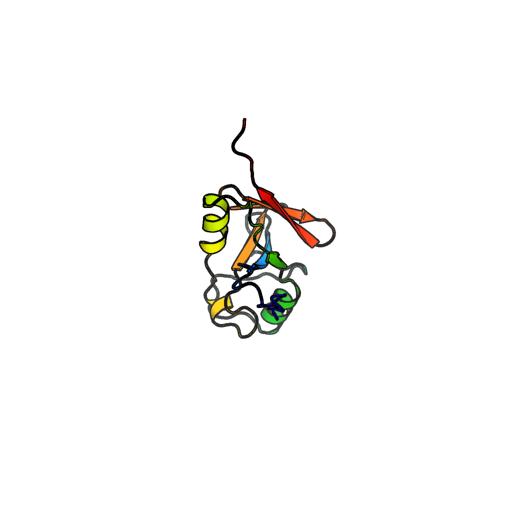0.94 77 LEU A O 1
ATOM 582 N N . ALA A 1 78 ? -1.39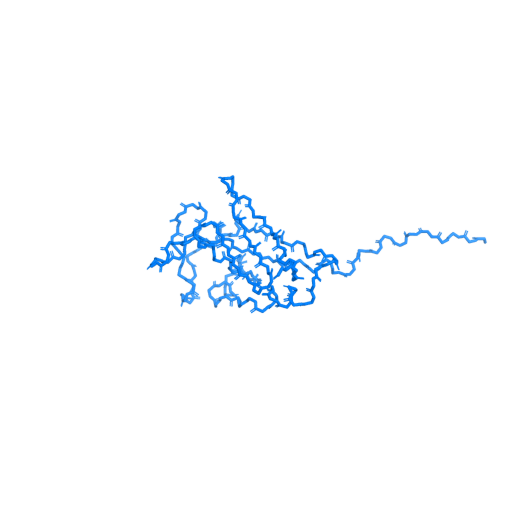2 -9.809 0.881 1.00 92.00 78 ALA A N 1
ATOM 583 C CA . ALA A 1 78 ? -0.592 -10.482 -0.135 1.00 92.00 78 ALA A CA 1
ATOM 584 C C . ALA A 1 78 ? 0.373 -9.519 -0.856 1.00 92.00 78 ALA A C 1
ATOM 586 O O . ALA A 1 78 ? 0.017 -8.385 -1.183 1.00 92.00 78 ALA A O 1
ATOM 587 N N . VAL A 1 79 ? 1.583 -10.006 -1.139 1.00 94.12 79 VAL A N 1
ATOM 588 C CA . VAL A 1 79 ? 2.503 -9.388 -2.101 1.00 94.12 79 VAL A CA 1
ATOM 589 C C . VAL A 1 79 ? 2.113 -9.914 -3.489 1.00 94.12 79 VAL A C 1
ATOM 591 O O . VAL A 1 79 ? 2.155 -11.131 -3.689 1.00 94.12 79 VAL A O 1
ATOM 594 N N . PRO A 1 80 ? 1.692 -9.055 -4.434 1.00 94.88 80 PRO A N 1
ATOM 595 C CA . PRO A 1 80 ? 1.392 -9.463 -5.803 1.00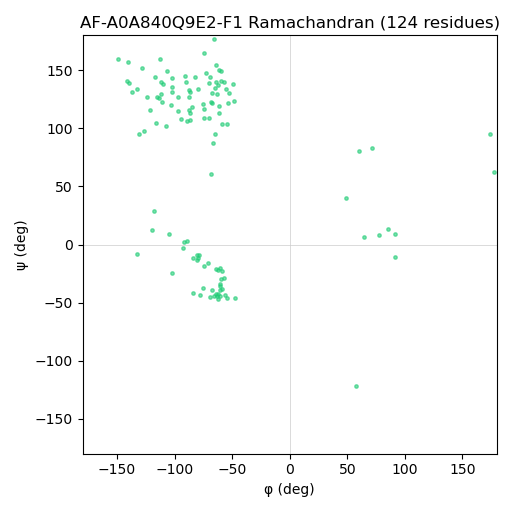 94.88 80 PRO A CA 1
ATOM 596 C C . PRO A 1 80 ? 2.614 -10.070 -6.491 1.00 94.88 80 PRO A C 1
ATOM 598 O O . PRO A 1 80 ? 3.742 -9.649 -6.229 1.00 94.88 80 PRO A O 1
ATOM 601 N N . GLU A 1 81 ? 2.396 -11.005 -7.418 1.00 94.44 81 GLU A N 1
ATOM 602 C CA . GLU A 1 81 ? 3.484 -11.672 -8.150 1.00 94.44 81 GLU A CA 1
ATOM 603 C C . GLU A 1 81 ? 4.381 -10.653 -8.868 1.00 94.44 81 GLU A C 1
ATOM 605 O O . GLU A 1 81 ? 5.598 -10.677 -8.706 1.00 94.44 81 GLU A O 1
ATOM 610 N N . CYS A 1 82 ? 3.788 -9.652 -9.524 1.00 94.38 82 CYS A N 1
ATOM 611 C CA . CYS A 1 82 ? 4.544 -8.593 -10.188 1.00 94.38 82 CYS A CA 1
ATOM 612 C C . CYS A 1 82 ? 5.379 -7.703 -9.254 1.00 94.38 82 CYS A C 1
ATOM 614 O O . CYS A 1 82 ? 6.293 -7.022 -9.717 1.00 94.38 82 CYS A O 1
ATOM 616 N N . PHE A 1 83 ? 5.056 -7.645 -7.957 1.00 95.12 83 PHE A N 1
ATOM 617 C CA . PHE A 1 83 ? 5.879 -6.946 -6.966 1.00 95.12 83 PHE A CA 1
ATOM 618 C C . PHE A 1 83 ? 7.002 -7.859 -6.476 1.00 95.12 83 PHE A C 1
ATOM 620 O O . PHE A 1 83 ? 8.138 -7.409 -6.362 1.00 95.12 83 PHE A O 1
ATOM 627 N N . ALA A 1 84 ? 6.700 -9.137 -6.232 1.00 93.88 84 ALA A N 1
ATOM 628 C CA . ALA A 1 84 ? 7.683 -10.128 -5.803 1.00 93.88 84 ALA A CA 1
ATOM 629 C C . ALA A 1 84 ? 8.812 -10.316 -6.831 1.00 93.88 84 ALA A C 1
ATOM 631 O O . ALA A 1 84 ? 9.972 -10.414 -6.440 1.00 93.88 84 ALA A O 1
ATOM 632 N N . GLU A 1 85 ? 8.483 -10.297 -8.125 1.00 92.19 85 GLU A N 1
ATOM 633 C CA . GLU A 1 85 ? 9.454 -10.425 -9.223 1.00 92.19 85 GLU A CA 1
ATOM 634 C C . GLU A 1 85 ? 10.191 -9.107 -9.544 1.00 92.19 85 GLU A C 1
ATOM 636 O O . GLU A 1 85 ? 11.140 -9.098 -10.323 1.00 92.19 85 GLU A O 1
ATOM 641 N N . SER A 1 86 ? 9.773 -7.977 -8.961 1.00 91.75 86 SER A N 1
ATOM 642 C CA . SER A 1 86 ? 10.370 -6.661 -9.215 1.00 91.75 86 SER A CA 1
ATOM 643 C C . SER A 1 86 ? 11.565 -6.397 -8.304 1.00 91.75 86 SER A C 1
ATOM 645 O O . SER A 1 86 ? 11.438 -6.476 -7.083 1.00 91.75 86 SER A O 1
ATOM 647 N N . ASP A 1 87 ? 12.684 -5.946 -8.880 1.00 91.75 87 ASP A N 1
ATOM 648 C CA . ASP A 1 87 ? 13.887 -5.532 -8.138 1.00 91.75 87 ASP A CA 1
ATOM 649 C C . ASP A 1 87 ? 13.640 -4.361 -7.162 1.00 91.75 87 ASP A C 1
ATOM 651 O O . ASP A 1 87 ? 14.430 -4.139 -6.242 1.00 91.75 87 ASP A O 1
ATOM 655 N N . TRP A 1 88 ? 12.564 -3.586 -7.354 1.00 92.38 88 TRP A N 1
ATOM 656 C CA . TRP A 1 88 ? 12.253 -2.408 -6.530 1.00 92.38 88 TRP A CA 1
ATOM 657 C C . TRP A 1 88 ? 11.157 -2.639 -5.493 1.00 92.38 88 TRP A C 1
ATOM 659 O O . TRP A 1 88 ? 11.094 -1.898 -4.515 1.00 92.38 88 TRP A O 1
ATOM 669 N N . LEU A 1 89 ? 10.273 -3.612 -5.724 1.00 94.12 89 LEU A N 1
ATOM 670 C CA . LEU A 1 89 ? 9.048 -3.811 -4.940 1.00 94.12 89 LEU A CA 1
ATOM 671 C C . LEU A 1 89 ? 9.001 -5.177 -4.246 1.00 94.12 89 LEU A C 1
ATOM 673 O O . LEU A 1 89 ? 7.957 -5.553 -3.710 1.00 94.12 89 LEU A O 1
ATOM 677 N N . THR A 1 90 ? 10.122 -5.901 -4.206 1.00 91.81 90 THR A N 1
ATOM 678 C CA . THR A 1 90 ? 10.219 -7.172 -3.481 1.00 91.81 90 THR A CA 1
ATOM 679 C C . THR A 1 90 ? 9.754 -6.978 -2.032 1.00 91.81 90 THR A C 1
ATOM 681 O O . THR A 1 90 ? 10.157 -6.015 -1.381 1.00 91.81 90 THR A O 1
ATOM 684 N N . ASP A 1 91 ? 8.855 -7.836 -1.544 1.00 90.50 91 ASP A N 1
ATOM 685 C CA . ASP A 1 91 ? 8.223 -7.759 -0.210 1.00 90.50 91 ASP A CA 1
ATOM 686 C C . ASP A 1 91 ? 7.311 -6.540 0.060 1.00 90.50 91 ASP A C 1
ATOM 688 O O . ASP A 1 91 ? 6.803 -6.375 1.174 1.00 90.50 91 ASP A O 1
ATOM 692 N N . HIS A 1 92 ? 7.040 -5.697 -0.939 1.00 93.81 92 HIS A N 1
ATOM 693 C CA . HIS A 1 92 ? 6.131 -4.562 -0.784 1.00 93.81 92 HIS A CA 1
ATOM 694 C C . HIS A 1 92 ? 4.677 -5.001 -0.939 1.00 93.81 92 HIS A C 1
ATOM 696 O O . HIS A 1 92 ? 4.344 -5.855 -1.760 1.00 93.81 92 HIS A O 1
ATOM 702 N N . ARG A 1 93 ? 3.776 -4.391 -0.167 1.00 94.81 93 ARG A N 1
ATOM 703 C CA . ARG A 1 93 ? 2.353 -4.760 -0.168 1.00 94.81 93 ARG A CA 1
ATOM 704 C C . ARG A 1 93 ? 1.515 -3.596 -0.690 1.00 94.81 93 ARG A C 1
ATOM 706 O O . ARG A 1 93 ? 1.651 -2.483 -0.180 1.00 94.81 93 ARG A O 1
ATOM 713 N N . PRO A 1 94 ? 0.660 -3.792 -1.703 1.00 95.25 94 PRO A N 1
ATOM 714 C CA . PRO A 1 94 ? -0.207 -2.730 -2.182 1.00 95.25 94 PRO A CA 1
ATOM 715 C C . PRO A 1 94 ? -1.291 -2.426 -1.146 1.00 95.25 94 PRO A C 1
ATOM 717 O O . PRO A 1 94 ? -1.907 -3.325 -0.574 1.00 95.25 94 PRO A O 1
ATOM 720 N N . LEU A 1 95 ? -1.569 -1.141 -0.952 1.00 94.75 95 LEU A N 1
ATOM 721 C CA . LEU A 1 95 ? -2.685 -0.655 -0.156 1.00 94.75 95 LEU A CA 1
ATOM 722 C C . LEU A 1 95 ? -3.646 0.102 -1.070 1.00 94.75 95 LEU A C 1
ATOM 724 O O . LEU A 1 95 ? -3.380 1.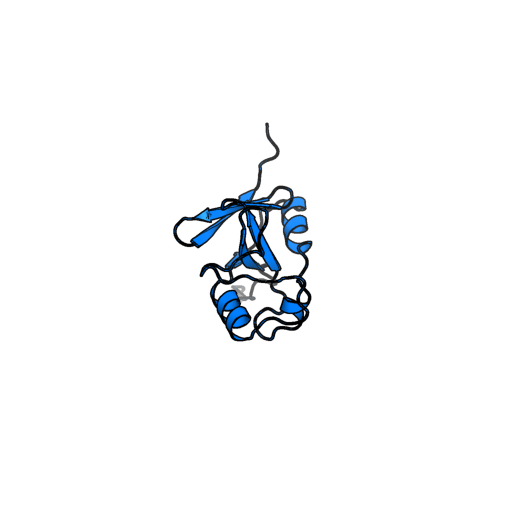234 -1.468 1.00 94.75 95 LEU A O 1
ATOM 728 N N . ILE A 1 96 ? -4.772 -0.527 -1.402 1.00 94.25 96 ILE A N 1
ATOM 729 C CA . ILE A 1 96 ? -5.749 0.034 -2.338 1.00 94.25 96 ILE A CA 1
ATOM 730 C C . ILE A 1 96 ? -6.729 0.938 -1.582 1.00 94.25 96 ILE A C 1
ATOM 732 O O . ILE A 1 96 ? -7.609 0.465 -0.862 1.00 94.25 96 ILE A O 1
ATOM 736 N N . LEU A 1 97 ? -6.585 2.243 -1.777 1.00 93.56 97 LEU A N 1
ATOM 737 C CA . LEU A 1 97 ? -7.439 3.300 -1.251 1.00 93.56 97 LEU A CA 1
ATOM 738 C C . LEU A 1 97 ? -8.607 3.544 -2.213 1.00 93.56 97 LEU A C 1
ATOM 740 O O . LEU A 1 97 ? -8.420 3.994 -3.346 1.00 93.56 97 LEU A O 1
ATOM 744 N N . ARG A 1 98 ? -9.826 3.282 -1.748 1.00 92.06 98 ARG A N 1
ATOM 745 C CA . ARG A 1 98 ? -11.067 3.626 -2.449 1.00 92.06 98 ARG A CA 1
ATOM 746 C C . ARG A 1 98 ? -11.594 4.932 -1.892 1.00 92.06 98 ARG A C 1
ATOM 748 O O . ARG A 1 98 ? -11.695 5.077 -0.678 1.00 92.06 98 ARG A O 1
ATOM 755 N N . ASP A 1 99 ? -11.854 5.908 -2.756 1.00 88.56 99 ASP A N 1
ATOM 756 C CA . ASP A 1 99 ? -12.313 7.239 -2.325 1.00 88.56 99 ASP A CA 1
ATOM 757 C C . ASP A 1 99 ? -11.436 7.828 -1.193 1.00 88.56 99 ASP A C 1
ATOM 759 O O . ASP A 1 99 ? -11.922 8.390 -0.208 1.00 88.56 99 ASP A O 1
ATOM 763 N N . GLY A 1 100 ? -10.116 7.626 -1.297 1.00 89.69 100 GLY A N 1
ATOM 764 C CA . GLY A 1 100 ? -9.119 8.137 -0.352 1.00 89.69 100 GLY A CA 1
ATOM 765 C C . GLY A 1 100 ? -8.989 7.381 0.975 1.00 89.69 100 GLY A C 1
ATOM 766 O O . GLY A 1 100 ? -8.266 7.855 1.853 1.00 89.69 100 GLY A O 1
ATOM 767 N N . HIS A 1 101 ? -9.644 6.229 1.147 1.00 92.69 101 HIS A N 1
ATOM 768 C CA . HIS A 1 101 ? -9.523 5.415 2.358 1.00 92.69 101 HIS A CA 1
ATOM 769 C C . HIS A 1 101 ? -9.492 3.907 2.071 1.00 92.69 101 HIS A C 1
ATOM 771 O O . HIS A 1 101 ? -9.940 3.434 1.032 1.00 92.69 101 HIS A O 1
ATOM 777 N N . CYS A 1 102 ? -8.934 3.125 2.991 1.00 93.06 102 CYS A N 1
ATOM 778 C CA . CYS A 1 102 ? -8.894 1.663 2.912 1.00 93.06 102 CYS A CA 1
ATOM 779 C C . CYS A 1 102 ? -9.149 1.079 4.298 1.00 93.06 102 CYS A C 1
ATOM 781 O O . CYS A 1 102 ? -8.617 1.588 5.282 1.00 93.06 102 CYS A O 1
ATOM 783 N N . THR A 1 103 ? -9.936 0.011 4.393 1.00 92.50 103 THR A N 1
ATOM 784 C CA . THR A 1 103 ? -10.164 -0.697 5.657 1.00 92.50 103 THR A CA 1
ATOM 785 C C . THR A 1 103 ? -9.569 -2.095 5.574 1.00 92.50 103 THR A C 1
ATOM 787 O O . THR A 1 103 ? -9.908 -2.860 4.674 1.00 92.50 103 THR A O 1
ATOM 790 N N . LEU A 1 104 ? -8.714 -2.430 6.539 1.00 90.69 104 LEU A N 1
ATOM 791 C CA . LEU A 1 104 ? -8.063 -3.729 6.689 1.00 90.69 104 LEU A CA 1
ATOM 792 C C . LEU A 1 104 ? -8.318 -4.243 8.106 1.00 90.69 104 LEU A C 1
ATOM 794 O O . LEU A 1 104 ? -7.667 -3.827 9.062 1.00 90.69 104 LEU A O 1
ATOM 798 N N . GLY A 1 105 ? -9.319 -5.110 8.259 1.00 89.19 105 GLY A N 1
ATOM 799 C CA . GLY A 1 105 ? -9.748 -5.590 9.574 1.00 89.19 105 GLY A CA 1
ATOM 800 C C . GLY A 1 105 ? -10.150 -4.429 10.507 1.00 89.19 105 GLY A C 1
ATOM 801 O O . GLY A 1 105 ? -11.069 -3.669 10.171 1.00 89.19 105 GLY A O 1
ATOM 802 N N . PRO A 1 106 ? -9.508 -4.268 11.680 1.00 91.12 106 PRO A N 1
ATOM 803 C CA . PRO A 1 106 ? -9.758 -3.139 12.578 1.00 91.12 106 PRO A CA 1
ATOM 804 C C . PRO A 1 106 ? -9.058 -1.842 12.137 1.00 91.12 106 PRO A C 1
ATOM 806 O O . PRO A 1 106 ? -9.347 -0.786 12.694 1.00 91.12 106 PRO A O 1
ATOM 809 N N . LEU A 1 107 ? -8.173 -1.871 11.137 1.00 91.44 107 LEU A N 1
ATOM 810 C CA . LEU A 1 107 ? -7.434 -0.697 10.676 1.00 91.44 107 LEU A CA 1
ATOM 811 C C . LEU A 1 107 ? -8.177 0.052 9.579 1.00 91.44 107 LEU A C 1
ATOM 813 O O . LEU A 1 107 ? -8.758 -0.536 8.671 1.00 91.44 107 LEU A O 1
ATOM 817 N N . THR A 1 108 ? -8.131 1.377 9.647 1.00 93.62 108 THR A N 1
ATOM 818 C CA . THR A 1 108 ? -8.539 2.258 8.557 1.00 93.62 108 THR A CA 1
ATOM 819 C C . THR A 1 108 ? -7.398 3.191 8.192 1.00 93.62 108 THR A C 1
ATOM 821 O O . THR A 1 108 ? -6.850 3.890 9.043 1.00 93.62 108 THR A O 1
ATOM 824 N N . PHE A 1 109 ? -7.067 3.202 6.911 1.00 93.38 109 PHE A N 1
ATOM 825 C CA . PHE A 1 109 ? -6.076 4.061 6.298 1.00 93.38 109 PHE A CA 1
ATOM 826 C C . PHE A 1 109 ? -6.762 5.196 5.554 1.00 93.38 109 PHE A C 1
ATOM 828 O O . PHE A 1 109 ? -7.795 4.980 4.922 1.00 93.38 109 PHE A O 1
ATOM 835 N N . TYR A 1 110 ? -6.169 6.382 5.596 1.00 92.31 110 TYR A N 1
ATOM 836 C CA . TYR A 1 110 ? -6.645 7.570 4.896 1.00 92.31 110 TYR A CA 1
ATOM 837 C C . TYR A 1 110 ? -5.474 8.227 4.181 1.00 92.31 110 TYR A C 1
ATOM 839 O O . TYR A 1 110 ? -4.424 8.426 4.791 1.00 92.31 110 TYR A O 1
ATOM 847 N N . SER A 1 111 ? -5.653 8.609 2.921 1.00 90.25 111 SER A N 1
ATOM 848 C CA . SER A 1 111 ? -4.708 9.508 2.258 1.00 90.25 111 SER A CA 1
ATOM 849 C C . SER A 1 111 ? -5.082 10.962 2.521 1.00 90.25 111 SER A C 1
ATOM 851 O O . SER A 1 111 ? -6.242 11.347 2.345 1.00 90.25 111 SER A O 1
ATOM 853 N N . THR A 1 112 ? -4.110 11.789 2.893 1.00 85.88 112 THR A N 1
ATOM 854 C CA . THR A 1 112 ? -4.275 13.246 2.934 1.00 85.88 112 THR A CA 1
ATOM 855 C C . THR A 1 112 ? -4.257 13.823 1.517 1.00 85.88 112 THR A C 1
ATOM 857 O O . THR A 1 112 ? -3.809 13.180 0.567 1.00 85.88 112 THR A O 1
ATOM 860 N N . ALA A 1 113 ? -4.701 15.073 1.360 1.00 79.00 113 ALA A N 1
ATOM 861 C CA . ALA A 1 113 ? -4.572 15.793 0.088 1.00 79.00 113 ALA A CA 1
ATOM 862 C C . ALA A 1 113 ? -3.103 15.994 -0.337 1.00 79.00 113 ALA A C 1
ATOM 864 O O . ALA A 1 113 ? -2.820 16.206 -1.514 1.00 79.00 113 ALA A O 1
ATOM 865 N N . GLU A 1 114 ? -2.176 15.925 0.619 1.00 78.94 114 GLU A N 1
ATOM 866 C CA . GLU A 1 114 ? -0.735 16.042 0.398 1.00 78.94 114 GLU A CA 1
ATOM 867 C C . GLU A 1 114 ? -0.112 14.703 -0.027 1.00 78.94 114 GLU A C 1
ATOM 869 O O . GLU A 1 114 ? 0.995 14.685 -0.562 1.00 78.94 114 GLU A O 1
ATOM 874 N N . GLY A 1 115 ? -0.853 13.594 0.085 1.00 71.56 115 GLY A N 1
ATOM 875 C CA . GLY A 1 115 ? -0.409 12.248 -0.277 1.00 71.56 115 GLY A CA 1
ATOM 876 C C . GLY A 1 115 ? 0.225 11.472 0.877 1.00 71.56 115 GLY A C 1
ATOM 877 O O . GLY A 1 115 ? 0.777 10.402 0.639 1.00 71.56 115 GLY A O 1
ATOM 878 N N . ASP A 1 116 ? 0.144 11.987 2.104 1.00 82.81 116 ASP A N 1
ATOM 879 C CA . ASP A 1 116 ? 0.524 11.248 3.305 1.00 82.81 116 ASP A CA 1
ATOM 880 C C . ASP A 1 116 ? -0.515 10.178 3.622 1.00 82.81 116 ASP A C 1
ATOM 882 O O . ASP A 1 116 ? -1.715 10.361 3.396 1.00 82.81 116 ASP A O 1
ATOM 886 N N . LEU A 1 117 ? -0.053 9.071 4.194 1.00 88.12 117 LEU A N 1
ATOM 887 C CA . LEU A 1 117 ? -0.908 7.985 4.637 1.00 88.12 117 LEU A CA 1
ATOM 888 C C . LEU A 1 117 ? -1.057 8.038 6.157 1.00 88.12 117 LEU A C 1
ATOM 890 O O . LEU A 1 117 ? -0.083 7.925 6.898 1.00 88.12 117 LEU A O 1
ATOM 894 N N . LEU A 1 118 ? -2.291 8.193 6.622 1.00 89.25 118 LEU A N 1
ATOM 895 C CA . LEU A 1 118 ? -2.644 8.131 8.034 1.00 89.25 118 LEU A CA 1
ATOM 896 C C . LEU A 1 118 ? -3.277 6.780 8.333 1.00 89.25 118 LEU A C 1
ATOM 898 O O . LEU A 1 118 ? -4.157 6.332 7.602 1.00 89.25 118 LEU A O 1
ATOM 902 N N . MET A 1 119 ? -2.873 6.164 9.437 1.00 90.31 119 MET A N 1
ATOM 903 C CA . MET A 1 119 ? -3.458 4.928 9.943 1.00 90.31 119 MET A CA 1
ATOM 904 C C . MET A 1 119 ? -4.226 5.213 11.231 1.00 90.31 119 MET A C 1
ATOM 906 O O . MET A 1 119 ? -3.753 5.945 12.102 1.00 90.31 119 MET A O 1
ATOM 910 N N . ARG A 1 120 ? -5.402 4.605 11.371 1.00 88.75 120 ARG A N 1
ATOM 911 C CA . ARG A 1 120 ? -6.186 4.618 12.603 1.00 88.75 120 ARG A CA 1
ATOM 912 C C . ARG A 1 120 ? -6.746 3.233 12.880 1.00 88.75 120 ARG A C 1
ATOM 914 O O . ARG A 1 120 ? -7.400 2.648 12.023 1.00 88.75 120 ARG A O 1
ATOM 921 N N . GLU A 1 121 ? -6.571 2.755 14.101 1.00 86.94 121 GLU A N 1
ATOM 922 C CA . GLU A 1 121 ? -7.293 1.589 14.593 1.00 86.94 121 GLU A CA 1
ATOM 923 C C . GLU A 1 121 ? -8.711 1.983 15.026 1.00 86.94 121 GLU A C 1
ATOM 925 O O . GLU A 1 121 ? -8.926 3.001 15.696 1.00 86.94 121 GLU A O 1
ATOM 930 N N . ARG A 1 122 ? -9.704 1.192 14.617 1.00 82.44 122 ARG A N 1
ATOM 931 C CA . ARG A 1 122 ? -11.061 1.295 15.143 1.00 82.44 122 ARG A CA 1
ATOM 932 C C . ARG A 1 122 ? -11.059 0.690 16.536 1.00 82.44 122 ARG A C 1
ATOM 934 O O . ARG A 1 122 ? -10.951 -0.520 16.683 1.00 82.44 122 ARG A O 1
ATOM 941 N N . SER A 1 123 ? -11.191 1.535 17.548 1.00 74.62 123 SER A N 1
ATOM 942 C CA . SER A 1 123 ? -11.450 1.067 18.903 1.00 74.62 123 SER A CA 1
ATOM 943 C C . SER A 1 123 ? -12.786 0.325 18.906 1.00 74.62 123 SER A C 1
ATOM 945 O O . SER A 1 123 ? -13.810 0.908 18.548 1.00 74.62 123 SER A O 1
ATOM 947 N N . ASP A 1 124 ? -12.763 -0.957 19.263 1.00 59.97 124 ASP A N 1
ATOM 948 C CA . ASP A 1 124 ? -13.969 -1.756 19.476 1.00 59.97 124 ASP A CA 1
ATOM 949 C C . ASP A 1 124 ? -14.703 -1.163 20.687 1.00 59.97 124 ASP A C 1
ATOM 951 O O . ASP A 1 124 ? -14.315 -1.348 21.842 1.00 59.97 124 ASP A O 1
ATOM 955 N N . GLY A 1 125 ? -15.664 -0.286 20.420 1.00 58.50 125 GLY A N 1
ATOM 956 C CA . GLY A 1 125 ? -16.250 0.549 21.454 1.00 58.50 125 GLY A CA 1
ATOM 957 C C . GLY A 1 125 ? -17.288 1.512 20.915 1.00 58.50 125 GLY A C 1
ATOM 958 O O . GLY A 1 125 ? -17.088 2.713 21.040 1.00 58.50 125 GLY A O 1
ATOM 959 N N . GLU A 1 126 ? -18.371 0.974 20.345 1.00 40.50 126 GLU A N 1
ATOM 960 C CA . GLU A 1 126 ? -19.720 1.571 20.344 1.00 40.50 126 GLU A CA 1
ATOM 961 C C . GLU A 1 126 ? -20.795 0.513 20.050 1.00 40.50 126 GLU A C 1
ATOM 963 O O . GLU A 1 126 ? -20.691 -0.186 19.016 1.00 40.50 126 GLU A O 1
#

Radius of gyration: 17.42 Å; Cα contacts (8 Å, |Δi|>4): 201; chains: 1; bounding box: 54×28×56 Å

Mean predicted aligned error: 7.95 Å